Protein AF-A0A1D3L3X9-F1 (afdb_monomer_lite)

Sequence (115 aa):
MAEEKYDLRIPPGIIVDELSETIASYDVEVAYTAGGMIVRGELEKLERLSQETARMRIPLGINQRELADAITEYELELEHTDFGPVLIGSIVKLDEASRSIVDSLNERISKFEEE

Structure (mmCIF, N/CA/C/O backbone):
data_AF-A0A1D3L3X9-F1
#
_entry.id   AF-A0A1D3L3X9-F1
#
loop_
_atom_site.group_PDB
_atom_site.id
_atom_site.type_symbol
_atom_site.label_atom_id
_atom_site.label_alt_id
_atom_site.label_comp_id
_atom_site.label_asym_id
_atom_site.label_entity_id
_atom_site.label_seq_id
_atom_site.pdbx_PDB_ins_code
_atom_site.Cartn_x
_atom_site.Cartn_y
_atom_site.Cartn_z
_atom_site.occupancy
_atom_site.B_iso_or_equiv
_atom_site.auth_seq_id
_atom_site.auth_comp_id
_atom_site.auth_asym_id
_atom_site.auth_atom_id
_atom_site.pdbx_PDB_model_num
ATOM 1 N N . MET A 1 1 ? 27.803 7.288 -19.550 1.00 48.75 1 MET A N 1
ATOM 2 C CA . MET A 1 1 ? 26.943 7.880 -18.507 1.00 48.75 1 MET A CA 1
ATOM 3 C C . MET A 1 1 ? 26.331 6.693 -17.794 1.00 48.75 1 MET A C 1
ATOM 5 O O . MET A 1 1 ? 25.825 5.829 -18.494 1.00 48.75 1 MET A O 1
ATOM 9 N N . ALA A 1 2 ? 26.551 6.536 -16.488 1.00 56.19 2 ALA A N 1
ATOM 10 C CA . ALA A 1 2 ? 25.931 5.433 -15.760 1.00 56.19 2 ALA A CA 1
ATOM 11 C C . ALA A 1 2 ? 24.426 5.708 -15.725 1.00 56.19 2 ALA A C 1
ATOM 13 O O . ALA A 1 2 ? 24.030 6.816 -15.375 1.00 56.19 2 ALA A O 1
ATOM 14 N N . GLU A 1 3 ? 23.622 4.752 -16.173 1.00 61.00 3 GLU A N 1
ATOM 15 C CA . GLU A 1 3 ? 22.170 4.808 -16.036 1.00 61.00 3 GLU A CA 1
ATOM 16 C C . GLU A 1 3 ? 21.857 4.878 -14.537 1.00 61.00 3 GLU A C 1
ATOM 18 O O . GLU A 1 3 ? 22.237 3.983 -13.778 1.00 61.00 3 GLU A O 1
ATOM 23 N N . GLU A 1 4 ? 21.280 5.991 -14.087 1.00 79.38 4 GLU A N 1
ATOM 24 C CA . GLU A 1 4 ? 20.961 6.191 -12.678 1.00 79.38 4 GLU A CA 1
ATOM 25 C C . GLU A 1 4 ? 19.718 5.356 -12.356 1.00 79.38 4 GLU A C 1
ATOM 27 O O . GLU A 1 4 ? 18.638 5.594 -12.898 1.00 79.38 4 GLU A O 1
ATOM 32 N N . LYS A 1 5 ? 19.896 4.316 -11.538 1.00 86.62 5 LYS A N 1
ATOM 33 C CA . LYS A 1 5 ? 18.824 3.403 -11.133 1.00 86.62 5 LYS A CA 1
ATOM 34 C C . LYS A 1 5 ? 18.270 3.830 -9.781 1.00 86.62 5 LYS A C 1
ATOM 36 O O . LYS A 1 5 ? 19.038 4.093 -8.857 1.00 86.62 5 LYS A O 1
ATOM 41 N N . TYR A 1 6 ? 16.949 3.855 -9.678 1.00 90.44 6 TYR A N 1
ATOM 42 C CA . TYR A 1 6 ? 16.215 4.197 -8.463 1.00 90.44 6 TYR A CA 1
ATOM 43 C C . TYR A 1 6 ? 15.517 2.959 -7.903 1.00 90.44 6 TYR A C 1
ATOM 45 O O . TYR A 1 6 ? 15.303 1.987 -8.628 1.00 90.44 6 TYR A O 1
ATOM 53 N N . ASP A 1 7 ? 15.151 3.015 -6.623 1.00 89.94 7 ASP A N 1
ATOM 54 C CA . ASP A 1 7 ? 14.473 1.936 -5.907 1.00 89.94 7 ASP A CA 1
ATOM 55 C C . ASP A 1 7 ? 13.036 2.373 -5.576 1.00 89.94 7 ASP A C 1
ATOM 57 O O . ASP A 1 7 ? 12.826 3.348 -4.853 1.00 89.94 7 ASP A O 1
ATOM 61 N N . LEU A 1 8 ? 12.045 1.623 -6.060 1.00 89.12 8 LEU A N 1
ATOM 62 C CA . LEU A 1 8 ? 10.649 1.707 -5.640 1.00 89.12 8 LEU A CA 1
ATOM 63 C C . LEU A 1 8 ? 10.345 0.543 -4.697 1.00 89.12 8 LEU A C 1
ATOM 65 O O . LEU A 1 8 ? 10.528 -0.623 -5.046 1.00 89.12 8 LEU A O 1
ATOM 69 N N . ARG A 1 9 ? 9.850 0.842 -3.497 1.00 89.25 9 ARG A N 1
ATOM 70 C CA . ARG A 1 9 ? 9.384 -0.185 -2.562 1.00 89.25 9 ARG A CA 1
ATOM 71 C C . ARG A 1 9 ? 7.904 -0.451 -2.797 1.00 89.25 9 ARG A C 1
ATOM 73 O O . ARG A 1 9 ? 7.106 0.477 -2.751 1.00 89.25 9 ARG A O 1
ATOM 80 N N . ILE A 1 10 ? 7.545 -1.715 -2.989 1.00 88.50 10 ILE A N 1
ATOM 81 C CA . ILE A 1 10 ? 6.145 -2.132 -3.036 1.00 88.50 10 ILE A CA 1
ATOM 82 C C . ILE A 1 10 ? 5.673 -2.350 -1.591 1.00 88.50 10 ILE A C 1
ATOM 84 O O . ILE A 1 10 ? 6.310 -3.130 -0.867 1.00 88.50 10 ILE A O 1
ATOM 88 N N . PRO A 1 11 ? 4.611 -1.660 -1.137 1.00 84.94 11 PRO A N 1
ATOM 89 C CA . PRO A 1 11 ? 4.138 -1.777 0.234 1.00 84.94 11 PRO A CA 1
ATOM 90 C C . PRO A 1 11 ? 3.695 -3.211 0.565 1.00 84.94 11 PRO A C 1
ATOM 92 O O . PRO A 1 11 ? 3.150 -3.925 -0.287 1.00 84.94 11 PRO A O 1
ATOM 95 N N . PRO A 1 12 ? 3.932 -3.665 1.810 1.00 82.56 12 PRO A N 1
ATOM 96 C CA . PRO A 1 12 ? 3.479 -4.974 2.254 1.00 82.56 12 PRO A CA 1
ATOM 97 C C . PRO A 1 12 ? 1.948 -5.043 2.212 1.00 82.56 12 PRO A C 1
ATOM 99 O O . PRO A 1 12 ? 1.263 -4.105 2.595 1.00 82.56 12 PRO A O 1
ATOM 102 N N . GLY A 1 13 ? 1.412 -6.177 1.764 1.00 86.06 13 GLY A N 1
ATOM 103 C CA . GLY A 1 13 ? -0.033 -6.378 1.626 1.00 86.06 13 GLY A CA 1
ATOM 104 C C . GLY A 1 13 ? -0.546 -6.223 0.196 1.00 86.06 13 GLY A C 1
ATOM 105 O O . GLY A 1 13 ? -1.610 -6.769 -0.097 1.00 86.06 13 GLY A O 1
ATOM 106 N N . ILE A 1 14 ? 0.210 -5.578 -0.702 1.00 89.69 14 ILE A N 1
ATOM 107 C CA . ILE A 1 14 ? -0.079 -5.630 -2.140 1.00 89.69 14 ILE A CA 1
ATOM 108 C C . ILE A 1 14 ? 0.024 -7.073 -2.641 1.00 89.69 14 ILE A C 1
ATOM 110 O O . ILE A 1 14 ? 0.952 -7.813 -2.297 1.00 89.69 14 ILE A O 1
ATOM 114 N N . ILE A 1 15 ? -0.942 -7.474 -3.466 1.00 88.56 15 ILE A N 1
ATOM 115 C CA . ILE A 1 15 ? -0.993 -8.799 -4.084 1.00 88.56 15 ILE A CA 1
ATOM 116 C C . ILE A 1 15 ? -0.049 -8.808 -5.295 1.00 88.56 15 ILE A C 1
ATOM 118 O O . ILE A 1 15 ? -0.441 -8.561 -6.430 1.00 88.56 15 ILE A O 1
ATOM 122 N N . VAL A 1 16 ? 1.232 -9.076 -5.032 1.00 83.44 16 VAL A N 1
ATOM 123 C CA . VAL A 1 16 ? 2.317 -9.028 -6.034 1.00 83.44 16 VAL A CA 1
ATOM 124 C C . VAL A 1 16 ? 2.092 -9.984 -7.208 1.00 83.44 16 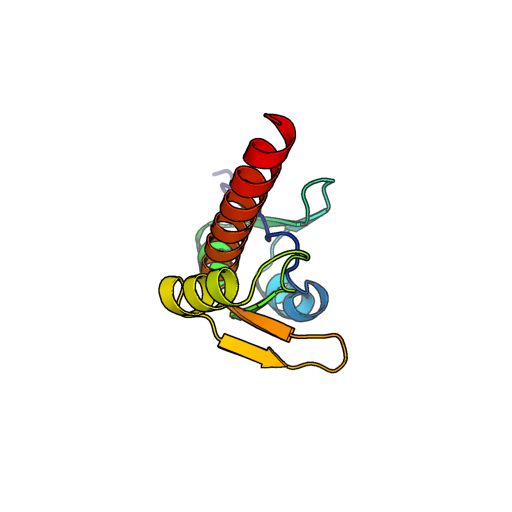VAL A C 1
ATOM 126 O O . VAL A 1 16 ? 2.497 -9.676 -8.329 1.00 83.44 16 VAL A O 1
ATOM 129 N N . ASP A 1 17 ? 1.429 -11.118 -6.981 1.00 83.44 17 ASP A N 1
ATOM 130 C CA . ASP A 1 17 ? 1.137 -12.090 -8.040 1.00 83.44 17 ASP A CA 1
ATOM 131 C C . ASP A 1 17 ? 0.341 -11.450 -9.193 1.00 83.44 17 ASP A C 1
ATOM 133 O O . ASP A 1 17 ? 0.590 -11.757 -10.356 1.00 83.44 17 ASP A O 1
ATOM 137 N N . GLU A 1 18 ? -0.536 -10.487 -8.894 1.00 81.44 18 GLU A N 1
ATOM 138 C CA . GLU A 1 18 ? -1.319 -9.754 -9.900 1.00 81.44 18 GLU A CA 1
ATOM 139 C C . GLU A 1 18 ? -0.504 -8.671 -10.619 1.00 81.44 18 GLU A C 1
ATOM 141 O O . GLU A 1 18 ? -0.794 -8.327 -11.760 1.00 81.44 18 GLU A O 1
ATOM 146 N N . LEU A 1 19 ? 0.545 -8.147 -9.979 1.00 82.94 19 LEU A N 1
ATOM 147 C CA . LEU A 1 19 ? 1.429 -7.133 -10.561 1.00 82.94 19 LEU A CA 1
ATOM 148 C C . LEU A 1 19 ? 2.605 -7.732 -11.331 1.00 82.94 19 LEU A C 1
ATOM 150 O O . LEU A 1 19 ? 3.363 -6.994 -11.954 1.00 82.94 19 LEU A O 1
ATOM 154 N N . SER A 1 20 ? 2.790 -9.049 -11.285 1.00 81.81 20 SER A N 1
ATOM 155 C CA . SER A 1 20 ? 3.980 -9.706 -11.829 1.00 81.81 20 SER A CA 1
ATOM 156 C C . SER A 1 20 ? 4.128 -9.485 -13.337 1.00 81.81 20 SER A C 1
ATOM 158 O O . SER A 1 20 ? 5.226 -9.182 -13.805 1.00 81.81 20 SER A O 1
ATOM 160 N N . GLU A 1 21 ? 3.027 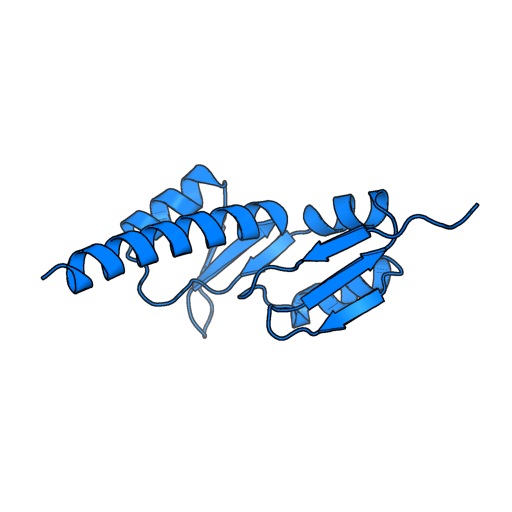-9.563 -14.091 1.00 83.38 21 GLU A N 1
ATOM 161 C CA . GLU A 1 21 ? 3.024 -9.288 -15.535 1.00 83.38 21 GLU A CA 1
ATOM 162 C C . GLU A 1 21 ? 3.272 -7.804 -15.830 1.00 83.38 21 GLU A C 1
ATOM 164 O O . GLU A 1 21 ? 4.083 -7.468 -16.695 1.00 83.38 21 GLU A O 1
ATOM 169 N N . THR A 1 22 ? 2.634 -6.915 -15.063 1.00 84.94 22 THR A N 1
ATOM 170 C CA . THR A 1 22 ? 2.818 -5.465 -15.177 1.00 84.94 22 THR A CA 1
ATOM 171 C C . THR A 1 22 ? 4.275 -5.090 -14.935 1.00 84.94 22 THR A C 1
ATOM 173 O O . THR A 1 22 ? 4.894 -4.472 -15.793 1.00 84.94 22 THR A O 1
ATOM 176 N N . ILE A 1 23 ? 4.871 -5.535 -13.827 1.00 85.19 23 ILE A N 1
ATOM 177 C CA . ILE A 1 23 ? 6.272 -5.265 -13.474 1.00 85.19 23 ILE A CA 1
ATOM 178 C C . ILE A 1 23 ? 7.221 -5.824 -14.539 1.00 85.19 23 ILE A C 1
ATOM 180 O O . ILE A 1 23 ? 8.145 -5.126 -14.953 1.00 85.19 23 ILE A O 1
ATOM 184 N N . ALA A 1 24 ? 6.970 -7.037 -15.043 1.00 85.00 24 ALA A N 1
ATOM 185 C CA . ALA A 1 24 ? 7.784 -7.629 -16.103 1.00 85.00 24 ALA A CA 1
ATOM 186 C C . ALA A 1 24 ? 7.778 -6.800 -17.402 1.00 85.00 24 ALA A C 1
ATOM 188 O O . ALA A 1 24 ? 8.763 -6.816 -18.139 1.00 85.00 24 ALA A O 1
ATOM 189 N N . SER A 1 25 ? 6.706 -6.046 -17.674 1.00 87.56 25 SER A N 1
ATOM 190 C CA . SER A 1 25 ? 6.614 -5.186 -18.861 1.00 87.56 25 SER A CA 1
ATOM 191 C C . SER A 1 25 ? 7.505 -3.937 -18.799 1.00 87.56 25 SER A C 1
ATOM 193 O O . SER A 1 25 ? 7.871 -3.396 -19.843 1.00 87.56 25 SER A O 1
ATOM 195 N N . TYR A 1 26 ? 7.889 -3.495 -17.596 1.00 85.69 26 TYR A N 1
ATOM 196 C CA . TYR A 1 26 ? 8.661 -2.268 -17.388 1.00 85.69 26 TYR A CA 1
ATOM 197 C C . TYR A 1 26 ? 10.187 -2.464 -17.483 1.00 85.69 26 TYR A C 1
ATOM 199 O O . TYR A 1 26 ? 10.912 -1.492 -17.311 1.00 85.69 26 TYR A O 1
ATOM 207 N N . ASP A 1 27 ? 10.697 -3.665 -17.787 1.00 84.06 27 ASP A N 1
ATOM 208 C CA . ASP A 1 27 ? 12.149 -3.952 -17.850 1.00 84.06 27 ASP A CA 1
ATOM 209 C C . ASP A 1 27 ? 12.897 -3.419 -16.607 1.00 84.06 27 ASP A C 1
ATOM 211 O O . ASP A 1 27 ? 13.770 -2.550 -16.671 1.00 84.06 27 ASP A O 1
ATOM 215 N N . VAL A 1 28 ? 12.439 -3.880 -15.441 1.00 87.25 28 VAL A N 1
ATOM 216 C CA . VAL A 1 28 ? 12.913 -3.486 -14.109 1.00 87.25 28 VAL A CA 1
ATOM 217 C C . VAL A 1 28 ? 13.449 -4.699 -13.351 1.00 87.25 28 VAL A C 1
ATOM 219 O O . VAL A 1 28 ? 12.996 -5.830 -13.534 1.00 87.25 28 VAL A O 1
ATOM 222 N N . GLU A 1 29 ? 14.408 -4.471 -12.459 1.00 87.31 29 GLU A N 1
ATOM 223 C CA . GLU A 1 29 ? 14.988 -5.510 -11.610 1.00 87.31 29 GLU A CA 1
ATOM 224 C C . GLU A 1 29 ? 14.186 -5.650 -10.313 1.00 87.31 29 GLU A C 1
ATOM 226 O O . GLU A 1 29 ? 13.913 -4.670 -9.627 1.00 87.31 29 GLU A O 1
ATOM 231 N N . VAL A 1 30 ? 13.844 -6.877 -9.930 1.00 88.56 30 VAL A N 1
ATOM 232 C CA . VAL A 1 30 ? 13.087 -7.155 -8.704 1.00 88.56 30 VAL A CA 1
ATOM 233 C C . VAL A 1 30 ? 13.995 -7.786 -7.653 1.00 88.56 30 VAL A C 1
ATOM 235 O O . VAL A 1 30 ? 14.691 -8.764 -7.924 1.00 88.56 30 VAL A O 1
ATOM 238 N N . ALA A 1 31 ? 13.940 -7.269 -6.427 1.00 87.25 31 ALA A N 1
ATOM 239 C CA . ALA A 1 31 ? 14.613 -7.830 -5.264 1.00 87.25 31 ALA A CA 1
ATOM 240 C C . ALA A 1 31 ? 13.626 -8.043 -4.107 1.00 87.25 31 ALA A C 1
ATOM 242 O O . ALA A 1 31 ? 12.854 -7.154 -3.754 1.00 87.25 31 ALA A O 1
ATOM 243 N N . TYR A 1 32 ? 13.688 -9.211 -3.469 1.00 81.75 32 TYR A N 1
ATOM 244 C CA . TYR A 1 32 ? 12.906 -9.513 -2.270 1.00 81.75 32 TYR A CA 1
ATOM 245 C C . TYR A 1 32 ? 13.773 -9.321 -1.030 1.00 81.75 32 TYR A C 1
ATOM 247 O O . TYR A 1 32 ? 14.825 -9.945 -0.887 1.00 81.75 32 TYR A O 1
ATOM 255 N N . THR A 1 33 ? 13.331 -8.452 -0.126 1.00 80.56 33 THR A N 1
ATOM 256 C CA . THR A 1 33 ? 14.006 -8.175 1.147 1.00 80.56 33 THR A CA 1
ATOM 257 C C . THR A 1 33 ? 13.103 -8.547 2.320 1.00 80.56 33 THR A C 1
ATOM 259 O O . THR A 1 33 ? 11.900 -8.740 2.151 1.00 80.56 33 THR A O 1
ATOM 262 N N . ALA A 1 34 ? 13.651 -8.583 3.539 1.00 73.25 34 ALA A N 1
ATOM 263 C CA . ALA A 1 34 ? 12.844 -8.751 4.752 1.00 73.25 34 ALA A CA 1
ATOM 264 C C . ALA A 1 34 ? 11.769 -7.653 4.917 1.00 73.25 34 ALA A C 1
ATOM 266 O O . ALA A 1 34 ? 10.756 -7.880 5.567 1.00 73.25 34 ALA A O 1
ATOM 267 N N . GLY A 1 35 ? 11.976 -6.476 4.311 1.00 69.88 35 GLY A N 1
ATOM 268 C CA . GLY A 1 35 ? 11.024 -5.365 4.307 1.00 69.88 35 GLY A CA 1
ATOM 269 C C . GLY A 1 35 ? 10.007 -5.397 3.159 1.00 69.88 35 GLY A C 1
ATOM 270 O O . GLY A 1 35 ? 9.234 -4.448 3.032 1.00 69.88 35 GLY A O 1
ATOM 271 N N . GLY A 1 36 ? 10.009 -6.435 2.321 1.00 76.31 36 GLY A N 1
ATOM 272 C CA . GLY A 1 36 ? 9.132 -6.553 1.157 1.00 76.31 36 GLY A CA 1
ATOM 273 C C . GLY A 1 36 ? 9.876 -6.481 -0.176 1.00 76.31 36 GLY A C 1
ATOM 274 O O . GLY A 1 36 ? 11.107 -6.581 -0.241 1.00 76.31 36 GLY A O 1
ATOM 275 N N . MET A 1 37 ? 9.098 -6.346 -1.247 1.00 85.75 37 MET A N 1
ATOM 276 C CA . MET A 1 37 ? 9.582 -6.300 -2.624 1.00 85.75 37 MET A CA 1
ATOM 277 C C . MET A 1 37 ? 10.100 -4.899 -2.967 1.00 85.75 37 MET A C 1
ATOM 279 O O . MET A 1 37 ? 9.454 -3.891 -2.676 1.00 85.75 37 MET A O 1
ATOM 283 N N . ILE A 1 38 ? 11.270 -4.847 -3.596 1.00 89.62 38 ILE A N 1
ATOM 284 C CA . ILE A 1 38 ? 11.881 -3.640 -4.147 1.00 89.62 38 ILE A CA 1
ATOM 285 C C . ILE A 1 38 ? 12.003 -3.834 -5.653 1.00 89.62 38 ILE A C 1
ATOM 287 O O . ILE A 1 38 ? 12.491 -4.866 -6.113 1.00 89.62 38 ILE A O 1
ATOM 291 N N . VAL A 1 39 ? 11.567 -2.836 -6.408 1.00 90.31 39 VAL A N 1
ATOM 292 C CA . VAL A 1 39 ? 11.682 -2.766 -7.860 1.00 90.31 39 VAL A CA 1
ATOM 293 C C . VAL A 1 39 ? 12.699 -1.683 -8.197 1.00 90.31 39 VAL A C 1
ATOM 295 O O . VAL A 1 39 ? 12.595 -0.565 -7.701 1.00 90.31 39 VAL A O 1
ATOM 298 N N . ARG A 1 40 ? 13.697 -2.011 -9.015 1.00 90.44 40 ARG A N 1
ATOM 299 C CA . ARG A 1 40 ? 14.775 -1.106 -9.410 1.00 90.44 40 ARG A CA 1
ATOM 300 C C . ARG A 1 40 ? 14.758 -0.844 -10.900 1.00 90.44 40 ARG A C 1
ATOM 302 O O . ARG A 1 40 ? 14.670 -1.778 -11.691 1.00 90.44 40 ARG A O 1
ATOM 309 N N . GLY A 1 41 ? 14.909 0.413 -11.288 1.00 90.62 41 GLY A N 1
ATOM 310 C CA . GLY A 1 41 ? 14.938 0.780 -12.698 1.00 90.62 41 GLY A CA 1
ATOM 311 C C . GLY A 1 41 ? 15.075 2.274 -12.926 1.00 90.62 41 GLY A C 1
ATOM 312 O O . GLY A 1 41 ? 15.460 3.028 -12.032 1.00 90.62 41 GLY A O 1
ATOM 313 N N . GLU A 1 42 ? 14.765 2.691 -14.148 1.00 90.19 42 GLU A N 1
ATOM 314 C CA . GLU A 1 42 ? 14.718 4.100 -14.532 1.00 90.19 42 GLU A CA 1
ATOM 315 C C . GLU A 1 42 ? 13.565 4.823 -13.826 1.00 90.19 42 GLU A C 1
ATOM 317 O O . GLU A 1 42 ? 12.462 4.282 -13.718 1.00 90.19 42 GLU A O 1
ATOM 322 N N . LEU A 1 43 ? 13.802 6.070 -13.403 1.00 89.88 43 LEU A N 1
ATOM 323 C CA . LEU A 1 43 ? 12.826 6.874 -12.661 1.00 89.88 43 LEU A CA 1
ATOM 324 C C . LEU A 1 43 ? 11.467 6.946 -13.366 1.00 89.88 43 LEU A C 1
ATOM 326 O O . LEU A 1 43 ? 10.452 6.648 -12.750 1.00 89.88 43 LEU A O 1
ATOM 330 N N . GLU A 1 44 ? 11.448 7.253 -14.666 1.00 90.19 44 GLU A N 1
ATOM 331 C CA . GLU A 1 44 ? 10.206 7.383 -15.442 1.00 90.19 44 GLU A CA 1
ATOM 332 C C . GLU A 1 44 ? 9.376 6.088 -15.433 1.00 90.19 44 GLU A C 1
ATOM 334 O O . GLU A 1 44 ? 8.146 6.116 -15.356 1.00 90.19 44 GLU A O 1
ATOM 339 N N . LYS A 1 45 ? 10.041 4.929 -15.486 1.00 91.50 45 LYS A N 1
ATOM 340 C CA . LYS A 1 45 ? 9.370 3.625 -15.466 1.00 91.50 45 LYS A CA 1
ATOM 341 C C . LYS A 1 45 ? 8.803 3.325 -14.082 1.00 91.50 45 LYS A C 1
ATOM 343 O O . LYS A 1 45 ? 7.680 2.839 -13.978 1.00 91.50 45 LYS A O 1
ATOM 348 N N . LEU A 1 46 ? 9.550 3.654 -13.029 1.00 90.62 46 LEU A N 1
ATOM 349 C CA . LEU A 1 46 ? 9.099 3.487 -11.649 1.00 90.62 46 LEU A CA 1
ATOM 350 C C . LEU A 1 46 ? 7.951 4.436 -11.293 1.00 90.62 46 LEU A C 1
ATOM 352 O O . LEU A 1 46 ? 7.018 4.020 -10.610 1.00 90.62 46 LEU A O 1
ATOM 356 N N . GLU A 1 47 ? 7.975 5.674 -11.786 1.00 90.50 47 GLU A N 1
ATOM 357 C CA . GLU A 1 47 ? 6.872 6.624 -11.627 1.00 90.50 47 GLU A CA 1
ATOM 358 C C . GLU A 1 47 ? 5.592 6.085 -12.265 1.00 90.50 47 GLU A C 1
ATOM 360 O O . GLU A 1 47 ? 4.551 6.050 -11.609 1.00 90.50 47 GLU A O 1
ATOM 365 N N . ARG A 1 48 ? 5.670 5.582 -13.504 1.00 92.12 48 ARG A N 1
ATOM 366 C CA . ARG A 1 48 ? 4.525 4.938 -14.166 1.00 92.12 48 ARG A CA 1
ATOM 367 C C . ARG A 1 48 ? 4.031 3.726 -13.385 1.00 92.12 48 ARG A C 1
ATOM 369 O O . ARG A 1 48 ? 2.845 3.657 -13.082 1.00 92.12 48 ARG A O 1
ATOM 376 N N . LEU A 1 49 ? 4.943 2.839 -12.977 1.00 91.56 49 LEU A N 1
ATOM 377 C CA . LEU A 1 49 ? 4.609 1.666 -12.173 1.00 91.56 49 LEU A CA 1
ATOM 378 C C . LEU A 1 49 ? 3.914 2.051 -10.857 1.00 91.56 49 LEU A C 1
ATOM 380 O O . LEU A 1 49 ? 2.954 1.402 -10.464 1.00 91.56 49 LEU A O 1
ATOM 384 N N . SER A 1 50 ? 4.344 3.124 -10.188 1.00 91.56 50 SER A N 1
ATOM 385 C CA . SER A 1 50 ? 3.731 3.581 -8.931 1.00 91.56 50 SER A CA 1
ATOM 386 C C . SER A 1 50 ? 2.279 4.059 -9.078 1.00 91.56 50 SER A C 1
ATOM 388 O O . SER A 1 50 ? 1.532 4.082 -8.096 1.00 91.56 50 SER A O 1
ATOM 390 N N . GLN A 1 51 ? 1.875 4.434 -10.294 1.00 94.00 51 GLN A N 1
ATOM 391 C CA . GLN A 1 51 ? 0.513 4.856 -10.616 1.00 94.00 51 GLN A CA 1
ATOM 392 C C . GLN A 1 51 ? -0.370 3.691 -11.080 1.00 94.00 51 GLN A C 1
ATOM 394 O O . GLN A 1 51 ? -1.585 3.859 -11.183 1.00 94.00 51 GLN A O 1
ATOM 399 N N . GLU A 1 52 ? 0.212 2.516 -11.333 1.00 93.69 52 GLU A N 1
ATOM 400 C CA . GLU A 1 52 ? -0.545 1.325 -11.713 1.00 93.69 52 GLU A CA 1
ATOM 401 C C . GLU A 1 52 ? -1.520 0.927 -10.609 1.00 93.69 52 GLU A C 1
ATOM 403 O O . GLU A 1 52 ? -1.233 1.042 -9.414 1.00 93.69 52 GLU A O 1
ATOM 408 N N . THR A 1 53 ? -2.692 0.453 -11.027 1.00 94.69 53 THR A N 1
ATOM 409 C CA . THR A 1 53 ? -3.722 -0.005 -10.095 1.00 94.69 53 THR A CA 1
ATOM 410 C C . THR A 1 53 ? -3.350 -1.377 -9.550 1.00 94.69 53 THR A C 1
ATOM 412 O O . THR A 1 53 ? -3.030 -2.293 -10.305 1.00 94.69 53 THR A O 1
ATOM 415 N N . ALA A 1 54 ? -3.423 -1.525 -8.233 1.00 94.50 54 ALA A N 1
ATOM 416 C CA . ALA A 1 54 ? -3.138 -2.761 -7.529 1.00 94.50 54 ALA A CA 1
ATOM 417 C C . ALA A 1 54 ? -4.237 -3.076 -6.511 1.00 94.50 54 ALA A C 1
ATOM 419 O O . ALA A 1 54 ? -5.022 -2.209 -6.120 1.00 94.50 54 ALA A O 1
ATOM 420 N N . ARG A 1 55 ? -4.256 -4.328 -6.051 1.00 94.69 55 ARG A N 1
ATOM 421 C CA . ARG A 1 55 ? -5.044 -4.758 -4.896 1.00 94.69 55 ARG A CA 1
ATOM 422 C C . ARG A 1 55 ? -4.148 -4.899 -3.674 1.00 94.69 55 ARG A C 1
ATOM 424 O O . ARG A 1 55 ? -3.058 -5.472 -3.754 1.00 94.69 55 ARG A O 1
ATOM 431 N N . MET A 1 56 ? -4.630 -4.437 -2.526 1.00 93.69 56 MET A N 1
ATOM 432 C CA . MET A 1 56 ? -3.950 -4.544 -1.240 1.00 93.69 56 MET A CA 1
ATOM 433 C C . MET A 1 56 ? -4.860 -5.181 -0.195 1.00 93.69 56 MET A C 1
ATOM 435 O O . MET A 1 56 ? -6.009 -4.781 -0.009 1.00 93.69 56 MET A O 1
ATOM 439 N N . ARG A 1 57 ? -4.335 -6.169 0.529 1.00 92.44 57 ARG A N 1
ATOM 440 C CA . ARG A 1 57 ? -5.029 -6.746 1.682 1.00 92.44 57 ARG A CA 1
ATOM 441 C C . ARG A 1 57 ? -5.100 -5.731 2.812 1.00 92.44 57 ARG A C 1
ATOM 443 O O . ARG A 1 57 ? -4.117 -5.065 3.124 1.00 92.44 57 ARG A O 1
ATOM 450 N N . ILE A 1 58 ? -6.255 -5.675 3.459 1.00 90.31 58 ILE A N 1
ATOM 451 C CA . ILE A 1 58 ? -6.474 -4.783 4.591 1.00 90.31 58 ILE A CA 1
ATOM 452 C C . ILE A 1 58 ? -5.708 -5.310 5.819 1.00 90.31 58 ILE A C 1
ATOM 454 O O . ILE A 1 58 ? -5.832 -6.497 6.141 1.00 90.31 58 ILE A O 1
ATOM 458 N N . PRO A 1 59 ? -4.930 -4.460 6.518 1.00 84.50 59 PRO A N 1
ATOM 459 C CA . PRO A 1 59 ? -4.259 -4.844 7.755 1.00 84.50 59 PRO A CA 1
ATOM 460 C C . PRO A 1 59 ? -5.236 -5.352 8.824 1.00 84.50 59 PRO A C 1
ATOM 462 O O . PRO A 1 59 ? -6.335 -4.825 9.000 1.00 84.50 59 PRO A O 1
ATOM 465 N N . LEU A 1 60 ? -4.824 -6.374 9.576 1.00 84.19 60 LEU A N 1
ATOM 466 C CA . LEU A 1 60 ? -5.620 -6.901 10.685 1.00 84.19 60 LEU A CA 1
ATOM 467 C C . LEU A 1 60 ? -5.704 -5.882 11.831 1.00 84.19 60 LEU A C 1
ATOM 469 O O . LEU A 1 60 ? -4.737 -5.186 12.125 1.00 84.19 60 LEU A O 1
ATOM 473 N N . GLY A 1 61 ? -6.847 -5.837 12.521 1.00 85.19 61 GLY A N 1
ATOM 474 C CA . GLY A 1 61 ? -7.044 -4.977 13.698 1.00 85.19 61 GLY A CA 1
ATOM 475 C C . GLY A 1 61 ? -7.505 -3.546 13.394 1.00 85.19 61 GLY A C 1
ATOM 476 O O . GLY A 1 61 ? -7.785 -2.791 14.336 1.00 85.19 61 GLY A O 1
ATOM 477 N N . ILE A 1 62 ? -7.642 -3.195 12.111 1.00 88.75 62 ILE A N 1
ATOM 478 C CA . ILE A 1 62 ? -8.302 -1.960 11.684 1.00 88.75 62 ILE A CA 1
ATOM 479 C C . ILE A 1 62 ? -9.793 -2.008 12.036 1.00 88.75 62 ILE A C 1
ATOM 481 O O . ILE A 1 62 ? -10.457 -3.041 11.897 1.00 88.75 62 ILE A O 1
ATOM 485 N N . ASN A 1 63 ? -10.331 -0.891 12.511 1.00 88.94 63 ASN A N 1
ATOM 486 C CA . ASN A 1 63 ? -11.760 -0.736 12.739 1.00 88.94 63 ASN A CA 1
ATOM 487 C C . ASN A 1 63 ? -12.466 -0.130 11.508 1.00 88.94 63 ASN A C 1
ATOM 489 O O . ASN A 1 63 ? -11.839 0.386 10.587 1.00 88.94 63 ASN A O 1
ATOM 493 N N . GLN A 1 64 ? -13.800 -0.193 11.483 1.00 88.81 64 GLN A N 1
ATOM 494 C CA . GLN A 1 64 ? -14.584 0.273 10.329 1.00 88.81 64 GLN A CA 1
ATOM 495 C C . GLN A 1 64 ? -14.413 1.768 10.035 1.00 88.81 64 GLN A C 1
ATOM 497 O O . GLN A 1 64 ? -14.520 2.170 8.881 1.00 88.81 64 GLN A O 1
ATOM 502 N N . ARG A 1 65 ? -14.168 2.588 11.064 1.00 90.94 65 ARG A N 1
ATOM 503 C CA . ARG A 1 65 ? -14.007 4.033 10.905 1.00 90.94 65 ARG A CA 1
ATOM 504 C C . ARG A 1 65 ? -12.661 4.364 10.270 1.00 90.94 65 ARG A C 1
ATOM 506 O O . ARG A 1 65 ? -12.650 5.052 9.264 1.00 90.94 65 ARG A O 1
ATOM 513 N N . GLU A 1 66 ? -11.574 3.805 10.800 1.00 90.31 66 GLU A N 1
ATOM 514 C CA . GLU A 1 66 ? -10.225 3.932 10.225 1.00 90.31 66 GLU A CA 1
ATOM 515 C C . GLU A 1 66 ? -10.210 3.485 8.756 1.00 90.31 66 GLU A C 1
ATOM 517 O O . GLU A 1 66 ? -9.626 4.148 7.903 1.00 90.31 66 GLU A O 1
ATOM 522 N N . LEU A 1 67 ? -10.905 2.385 8.443 1.00 91.44 67 LEU A N 1
ATOM 523 C CA . LEU A 1 67 ? -11.029 1.905 7.070 1.00 91.44 67 LEU A CA 1
ATOM 524 C C . LEU A 1 67 ? -11.793 2.894 6.175 1.00 91.44 67 LEU A C 1
ATOM 526 O O . LEU A 1 67 ? -11.354 3.169 5.063 1.00 91.44 67 LEU A O 1
ATOM 530 N N . ALA A 1 68 ? -12.927 3.424 6.641 1.00 93.06 68 ALA A N 1
ATOM 531 C CA . ALA A 1 68 ? -13.716 4.395 5.882 1.00 93.06 68 ALA A CA 1
ATOM 532 C C . ALA A 1 68 ? -12.960 5.715 5.656 1.00 93.06 68 ALA A C 1
ATOM 534 O O . ALA A 1 68 ? -13.039 6.286 4.564 1.00 93.06 68 ALA A O 1
ATOM 535 N N . ASP A 1 69 ? -12.211 6.165 6.664 1.00 93.62 69 ASP A N 1
ATOM 536 C CA . ASP A 1 69 ? -11.371 7.359 6.593 1.00 93.62 69 ASP A CA 1
ATOM 537 C C . ASP A 1 69 ? -10.264 7.156 5.543 1.00 93.62 69 ASP A C 1
ATOM 539 O O . ASP A 1 69 ? -10.147 7.967 4.629 1.00 93.62 69 ASP A O 1
ATOM 543 N N . ALA A 1 70 ? -9.553 6.020 5.569 1.00 93.06 70 ALA A N 1
ATOM 544 C CA . ALA A 1 70 ? -8.527 5.697 4.572 1.00 93.06 70 ALA A CA 1
ATOM 545 C C . ALA A 1 70 ? -9.088 5.585 3.140 1.00 93.06 70 ALA A C 1
ATOM 547 O O . ALA A 1 70 ? -8.496 6.105 2.196 1.00 93.06 70 ALA A O 1
ATOM 548 N N . ILE A 1 71 ? -10.249 4.944 2.963 1.00 94.88 71 ILE A N 1
ATOM 549 C CA . ILE A 1 71 ? -10.925 4.857 1.657 1.00 94.88 71 ILE A CA 1
ATOM 550 C C . ILE A 1 71 ? -11.224 6.256 1.109 1.00 94.88 71 ILE A C 1
ATOM 552 O O . ILE A 1 71 ? -10.991 6.528 -0.067 1.00 94.88 71 ILE A O 1
ATOM 556 N N . THR A 1 72 ? -11.728 7.145 1.964 1.00 95.75 72 THR A N 1
ATOM 557 C CA . THR A 1 72 ? -12.144 8.493 1.562 1.00 95.75 72 THR A CA 1
ATOM 558 C C . THR A 1 72 ? -10.949 9.409 1.311 1.00 95.75 72 THR A C 1
ATOM 560 O O . THR A 1 72 ? -10.931 10.123 0.314 1.00 95.75 72 THR A O 1
ATOM 563 N N . GLU A 1 73 ? -9.956 9.396 2.201 1.00 96.12 73 GLU A N 1
ATOM 564 C CA . GLU A 1 73 ? -8.798 10.296 2.156 1.00 96.12 73 GLU A CA 1
ATOM 565 C C . GLU A 1 73 ? -7.882 10.001 0.967 1.00 96.12 73 GLU A C 1
ATOM 567 O O . GLU A 1 73 ? -7.439 10.926 0.288 1.00 96.12 73 GLU A O 1
ATOM 572 N N . TYR A 1 74 ? -7.649 8.719 0.681 1.00 95.81 74 TYR A N 1
ATOM 573 C CA . TYR A 1 74 ? -6.756 8.290 -0.398 1.00 95.81 74 TYR A CA 1
ATOM 574 C C . TYR A 1 74 ? -7.506 7.943 -1.693 1.00 95.81 74 TYR A C 1
ATOM 576 O O . TYR A 1 74 ? -6.890 7.512 -2.667 1.00 95.81 74 TYR A O 1
ATOM 584 N N . GLU A 1 75 ? -8.826 8.167 -1.729 1.00 95.44 75 GLU A N 1
ATOM 585 C CA . GLU A 1 75 ? -9.716 7.862 -2.859 1.00 95.44 75 GLU A CA 1
ATOM 586 C C . GLU A 1 75 ? -9.538 6.415 -3.360 1.00 95.44 75 GLU A C 1
ATOM 588 O O . GLU A 1 75 ? -9.263 6.173 -4.539 1.00 95.44 75 GLU A O 1
ATOM 593 N N . LEU A 1 76 ? -9.632 5.457 -2.438 1.00 95.94 76 LEU A N 1
ATOM 594 C CA . LEU A 1 76 ? -9.512 4.029 -2.730 1.00 95.94 76 LEU A CA 1
ATOM 595 C C . LEU A 1 76 ? -10.886 3.400 -2.954 1.00 95.94 76 LEU A C 1
ATOM 597 O O . LEU A 1 76 ? -11.911 3.906 -2.502 1.00 95.94 76 LEU A O 1
ATOM 601 N N . GLU A 1 77 ? -10.900 2.242 -3.600 1.00 96.62 77 GLU A N 1
ATOM 602 C CA . GLU A 1 77 ? -12.087 1.398 -3.700 1.00 96.62 77 GLU A CA 1
ATOM 603 C C . GLU A 1 77 ? -11.975 0.192 -2.762 1.00 96.62 77 GLU A C 1
ATOM 605 O O . GLU A 1 77 ? -10.881 -0.255 -2.413 1.00 96.62 77 GLU A O 1
ATOM 610 N N . LEU A 1 78 ? -13.125 -0.344 -2.350 1.00 94.62 78 LEU A N 1
ATOM 611 C CA . LEU A 1 78 ? -13.222 -1.533 -1.509 1.00 94.62 78 LEU A CA 1
ATOM 612 C C . LEU A 1 78 ? -13.891 -2.659 -2.298 1.00 94.62 78 LEU A C 1
ATOM 614 O O . LEU A 1 78 ? -15.061 -2.551 -2.669 1.00 94.62 78 LEU A O 1
ATOM 618 N N . GLU A 1 79 ? -13.173 -3.759 -2.505 1.00 94.81 79 GLU A N 1
ATOM 619 C CA . GLU A 1 79 ? -13.692 -4.959 -3.162 1.00 94.81 79 GLU A CA 1
ATOM 620 C C . GLU A 1 79 ? -13.807 -6.097 -2.145 1.00 94.81 79 GLU A C 1
ATOM 622 O O . GLU A 1 79 ? -12.883 -6.379 -1.381 1.00 94.81 79 GLU A O 1
ATOM 627 N N . HIS A 1 80 ? -14.957 -6.770 -2.122 1.00 90.94 80 HIS A N 1
ATOM 628 C CA . HIS A 1 80 ? -15.165 -7.950 -1.289 1.00 90.94 80 HIS A CA 1
ATOM 629 C C . HIS A 1 80 ? -14.775 -9.206 -2.066 1.00 90.94 80 HIS A C 1
ATOM 631 O O . HIS A 1 80 ? -15.408 -9.534 -3.066 1.00 90.94 80 HIS A O 1
ATOM 637 N N . THR A 1 81 ? -13.763 -9.925 -1.579 1.00 89.00 81 THR A N 1
ATOM 638 C CA . THR A 1 81 ? -13.334 -11.210 -2.150 1.00 89.00 81 THR A CA 1
ATOM 639 C C . THR A 1 81 ? -13.711 -12.371 -1.230 1.00 89.00 81 THR A C 1
ATOM 641 O O . THR A 1 81 ? -13.997 -12.170 -0.045 1.00 89.00 81 THR A O 1
ATOM 644 N N . ASP A 1 82 ? -13.637 -13.601 -1.743 1.00 87.50 82 ASP A N 1
ATOM 645 C CA . ASP A 1 82 ? -13.856 -14.826 -0.957 1.00 87.50 82 ASP A CA 1
ATOM 646 C C . ASP A 1 82 ? -12.878 -14.971 0.225 1.00 87.50 82 ASP A C 1
ATOM 648 O O . ASP A 1 82 ? -13.169 -15.654 1.206 1.00 87.50 82 ASP A O 1
ATOM 652 N N . PHE A 1 83 ? -11.723 -14.302 0.155 1.00 82.69 83 PHE A N 1
ATOM 653 C CA . PHE A 1 83 ? -10.677 -14.322 1.183 1.00 82.69 83 PHE A CA 1
ATOM 654 C C . PHE A 1 83 ? -10.708 -13.090 2.095 1.00 82.69 83 PHE A C 1
ATOM 656 O O . PHE A 1 83 ? -9.817 -12.912 2.928 1.00 82.69 83 PHE A O 1
ATOM 663 N N . GLY A 1 84 ? -11.735 -12.251 1.951 1.00 85.00 84 GLY A N 1
ATOM 664 C CA . GLY A 1 84 ? -11.908 -11.011 2.693 1.00 85.00 84 GLY A CA 1
ATOM 665 C C . GLY A 1 84 ? -11.817 -9.761 1.812 1.00 85.00 84 GLY A C 1
ATOM 666 O O . GLY A 1 84 ? -11.538 -9.838 0.614 1.00 85.00 84 GLY A O 1
ATOM 667 N N . PRO A 1 85 ? -12.105 -8.589 2.390 1.00 90.69 85 PRO A N 1
ATOM 668 C CA . PRO A 1 85 ? -12.050 -7.329 1.667 1.00 90.69 85 PRO A CA 1
ATOM 669 C C . PRO A 1 85 ? -10.615 -6.921 1.305 1.00 90.69 85 PRO A C 1
ATOM 671 O O . PRO A 1 85 ? -9.673 -7.144 2.072 1.00 90.69 85 PRO A O 1
ATOM 674 N N . VAL A 1 86 ? -10.471 -6.279 0.149 1.00 94.56 86 VAL A N 1
ATOM 675 C CA . VAL A 1 86 ? -9.223 -5.690 -0.350 1.00 94.56 86 VAL A CA 1
ATOM 676 C C . VAL A 1 86 ? -9.455 -4.237 -0.751 1.00 94.56 86 VAL A C 1
ATOM 678 O O . VAL A 1 86 ? -10.548 -3.868 -1.182 1.00 94.56 86 VAL A O 1
ATOM 681 N N . LEU A 1 87 ? -8.419 -3.416 -0.599 1.00 95.31 87 LEU A N 1
ATOM 682 C CA . LEU A 1 87 ? -8.381 -2.053 -1.115 1.00 95.31 87 LEU A CA 1
ATOM 683 C C . LEU A 1 87 ? -7.832 -2.060 -2.538 1.00 95.31 87 LEU A C 1
ATOM 685 O O . LEU A 1 87 ? -6.878 -2.786 -2.825 1.00 95.31 87 LEU A O 1
ATOM 689 N N . ILE A 1 88 ? -8.411 -1.240 -3.406 1.00 95.94 88 IL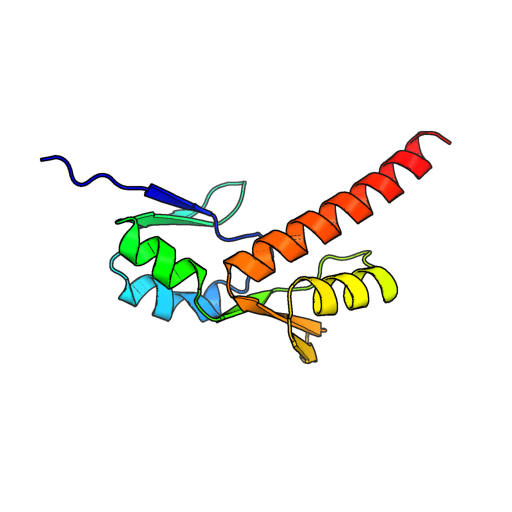E A N 1
ATOM 690 C CA . ILE A 1 88 ? -7.984 -1.066 -4.793 1.00 95.94 88 ILE A CA 1
ATOM 691 C C . ILE A 1 88 ? -7.626 0.401 -5.016 1.00 95.94 88 ILE A C 1
ATOM 693 O O . ILE A 1 88 ? -8.364 1.300 -4.615 1.00 95.94 88 ILE A O 1
ATOM 697 N N . GLY A 1 89 ? -6.481 0.643 -5.645 1.00 95.06 89 GLY A N 1
ATOM 698 C CA . GLY A 1 89 ? -6.002 1.984 -5.971 1.00 95.06 89 GLY A CA 1
ATOM 699 C C . GLY A 1 89 ? -4.615 1.947 -6.595 1.00 95.06 89 GLY A C 1
ATOM 700 O O . GLY A 1 89 ? -4.075 0.869 -6.845 1.00 95.06 89 GLY A O 1
ATOM 701 N N . SER A 1 90 ? -4.025 3.114 -6.852 1.00 95.56 90 SER A N 1
ATOM 702 C CA . SER A 1 90 ? -2.638 3.163 -7.314 1.00 95.56 90 SER A CA 1
ATOM 703 C C . SER A 1 90 ? -1.675 2.710 -6.217 1.00 95.56 90 SER A C 1
ATOM 705 O O . SER A 1 90 ? -1.940 2.921 -5.031 1.00 95.56 90 SER A O 1
ATOM 707 N N . ILE A 1 91 ? -0.538 2.114 -6.593 1.00 93.62 91 ILE A N 1
ATOM 708 C CA . ILE A 1 91 ? 0.476 1.640 -5.632 1.00 93.62 91 ILE A CA 1
ATOM 709 C C . ILE A 1 91 ? 0.871 2.745 -4.642 1.00 93.62 91 ILE A C 1
ATOM 711 O O . ILE A 1 91 ? 0.980 2.477 -3.446 1.00 93.62 91 ILE A O 1
ATOM 715 N N . VAL A 1 92 ? 1.037 3.983 -5.117 1.00 93.75 92 VAL A N 1
ATOM 716 C CA . VAL A 1 92 ? 1.366 5.128 -4.253 1.00 93.75 92 VAL A CA 1
ATOM 717 C C . VAL A 1 92 ? 0.264 5.428 -3.232 1.00 93.75 92 VAL A C 1
ATOM 719 O O . VAL A 1 92 ? 0.557 5.530 -2.045 1.00 93.75 92 VAL A O 1
ATOM 722 N N . LYS A 1 93 ? -1.006 5.471 -3.654 1.00 95.50 93 LYS A N 1
ATOM 723 C CA . LYS A 1 93 ? -2.143 5.733 -2.756 1.00 95.50 93 LYS A CA 1
ATOM 724 C C . LYS A 1 93 ? -2.336 4.605 -1.745 1.00 95.50 93 LYS A C 1
ATOM 726 O O . LYS A 1 93 ? -2.690 4.846 -0.595 1.00 95.50 93 LYS A O 1
ATOM 731 N N . LEU A 1 94 ? -2.079 3.366 -2.162 1.00 94.31 94 LEU A N 1
ATOM 732 C CA . LEU A 1 94 ? -2.110 2.203 -1.281 1.00 94.31 94 LEU A CA 1
ATOM 733 C C . LEU A 1 94 ? -0.976 2.241 -0.243 1.00 94.31 94 LEU A C 1
ATOM 735 O O . LEU A 1 94 ? -1.223 1.895 0.910 1.00 94.31 94 LEU A O 1
ATOM 739 N N . ASP A 1 95 ? 0.234 2.691 -0.603 1.00 92.62 95 ASP A N 1
ATOM 740 C CA . ASP A 1 95 ? 1.329 2.899 0.365 1.00 92.62 95 ASP A CA 1
ATOM 741 C C . ASP A 1 95 ? 0.962 3.977 1.393 1.00 92.62 95 ASP A C 1
ATOM 743 O O . ASP A 1 95 ? 1.099 3.753 2.596 1.00 92.62 95 ASP A O 1
ATOM 747 N N . GLU A 1 96 ? 0.441 5.119 0.938 1.00 93.75 96 GLU A N 1
ATOM 748 C CA . GLU A 1 96 ? 0.009 6.214 1.815 1.00 93.75 96 GLU A CA 1
ATOM 749 C C . GLU A 1 96 ? -1.093 5.761 2.784 1.00 93.75 96 GLU A C 1
ATOM 751 O O . GLU A 1 96 ? -0.954 5.918 4.001 1.00 93.75 96 GLU A O 1
ATOM 756 N N . ALA A 1 97 ? -2.126 5.090 2.269 1.00 93.06 97 ALA A N 1
ATOM 757 C CA . ALA A 1 97 ? -3.190 4.524 3.089 1.00 93.06 97 ALA A CA 1
ATOM 758 C C . ALA A 1 97 ? -2.669 3.479 4.079 1.00 93.06 97 ALA A C 1
ATOM 760 O O . ALA A 1 97 ? -3.038 3.496 5.253 1.00 93.06 97 ALA A O 1
ATOM 761 N N . SER A 1 98 ? -1.782 2.581 3.638 1.00 91.19 98 SER A N 1
ATOM 762 C CA . SER A 1 98 ? -1.200 1.566 4.515 1.00 91.19 98 SER A CA 1
ATOM 763 C C . SER A 1 98 ? -0.413 2.195 5.660 1.00 91.19 98 SER A C 1
ATOM 765 O O . SER A 1 98 ? -0.493 1.695 6.782 1.00 91.19 98 SER A O 1
ATOM 767 N N . ARG A 1 99 ? 0.354 3.259 5.401 1.00 90.75 99 ARG A N 1
ATOM 768 C CA . ARG A 1 99 ? 1.123 3.959 6.440 1.00 90.75 99 ARG A CA 1
ATOM 769 C C . ARG A 1 99 ? 0.203 4.630 7.446 1.00 90.75 99 ARG A C 1
ATOM 771 O O . ARG A 1 99 ? 0.353 4.379 8.634 1.00 90.75 99 ARG A O 1
ATOM 778 N N . SER A 1 100 ? -0.795 5.369 6.967 1.00 91.69 100 SER A N 1
ATOM 779 C CA . SER A 1 100 ? -1.795 6.022 7.819 1.00 91.69 100 SER A CA 1
ATOM 780 C C . SER A 1 100 ? -2.522 5.023 8.732 1.00 91.69 100 SER A C 1
ATOM 782 O O . SER A 1 100 ? -2.632 5.229 9.943 1.00 91.69 100 SER A O 1
ATOM 784 N N . ILE A 1 101 ? -2.924 3.869 8.183 1.00 90.38 101 ILE A N 1
ATOM 785 C CA . ILE A 1 101 ? -3.539 2.782 8.957 1.00 90.38 101 ILE A CA 1
ATOM 786 C C . ILE A 1 101 ? -2.569 2.239 10.014 1.00 90.38 101 ILE A C 1
ATOM 788 O O . ILE A 1 101 ? -2.950 2.076 11.173 1.00 90.38 101 ILE A O 1
ATOM 792 N N . VAL A 1 102 ? -1.325 1.936 9.633 1.00 89.69 102 VAL A N 1
ATOM 793 C CA . VAL A 1 102 ? -0.319 1.388 10.557 1.00 89.69 102 VAL A CA 1
ATOM 794 C C . VAL A 1 102 ? 0.009 2.378 11.674 1.00 89.69 102 VAL A C 1
ATOM 796 O O . VAL A 1 102 ? 0.110 1.965 12.829 1.00 89.69 102 VAL A O 1
ATOM 799 N N . ASP A 1 103 ? 0.118 3.666 11.364 1.00 90.25 103 ASP A N 1
ATOM 800 C CA . ASP A 1 103 ? 0.370 4.715 12.351 1.00 90.25 103 ASP A CA 1
ATOM 801 C C . ASP A 1 103 ? -0.785 4.803 13.358 1.00 90.25 103 ASP A C 1
ATOM 803 O O . ASP A 1 103 ? -0.553 4.765 14.567 1.00 90.25 103 ASP A O 1
ATOM 807 N N . SER A 1 104 ? -2.035 4.777 12.882 1.00 89.25 104 SER A N 1
ATOM 808 C CA . SER A 1 104 ? -3.221 4.752 13.748 1.00 89.25 104 SER A CA 1
ATOM 809 C C . SER A 1 104 ? -3.269 3.516 14.661 1.00 89.25 104 SER A C 1
ATOM 811 O O . SER A 1 104 ? -3.588 3.612 15.853 1.00 89.25 104 SER A O 1
ATOM 813 N N . LEU A 1 105 ? -2.895 2.344 14.135 1.00 89.38 105 LEU A N 1
ATOM 814 C CA . LEU A 1 105 ? -2.800 1.111 14.921 1.00 89.38 105 LEU A CA 1
ATOM 815 C C . LEU A 1 105 ? -1.713 1.204 15.994 1.00 89.38 105 LEU A C 1
ATOM 817 O O . LEU A 1 105 ? -1.961 0.831 17.142 1.00 89.38 105 LEU A O 1
ATOM 821 N N . ASN A 1 106 ? -0.536 1.721 15.645 1.00 89.75 106 ASN A N 1
ATOM 822 C CA . ASN A 1 106 ? 0.564 1.894 16.589 1.00 89.75 106 ASN A CA 1
ATOM 823 C C . ASN A 1 106 ? 0.196 2.882 17.700 1.00 89.75 106 ASN A C 1
ATOM 825 O O . ASN A 1 106 ? 0.416 2.577 18.868 1.00 89.75 106 ASN A O 1
ATOM 829 N N . GLU A 1 107 ? -0.450 4.007 17.375 1.00 90.25 107 GLU A N 1
ATOM 830 C CA . GLU A 1 107 ? -0.941 4.957 18.383 1.00 90.25 107 GLU A CA 1
ATOM 831 C C . GLU A 1 107 ? -1.915 4.310 19.373 1.00 90.25 107 GLU A C 1
ATOM 833 O O . GLU A 1 107 ? -1.903 4.622 20.566 1.00 90.25 107 GLU A O 1
ATOM 838 N N . ARG A 1 108 ? -2.778 3.408 18.892 1.00 87.88 108 ARG A N 1
ATOM 839 C CA . ARG A 1 108 ? -3.688 2.649 19.755 1.00 87.88 108 ARG A CA 1
ATOM 840 C C . ARG A 1 108 ? -2.926 1.676 20.645 1.00 87.88 108 ARG A C 1
ATOM 842 O O . ARG A 1 108 ? -3.227 1.615 21.830 1.00 87.88 108 ARG A O 1
ATOM 849 N N . ILE A 1 109 ? -1.966 0.934 20.091 1.00 88.81 109 ILE A N 1
ATOM 850 C CA . ILE A 1 109 ? -1.151 -0.029 20.844 1.00 88.81 109 ILE A CA 1
ATOM 851 C C . ILE A 1 109 ? -0.357 0.685 21.938 1.00 88.81 109 ILE A C 1
ATOM 853 O O . ILE A 1 109 ? -0.433 0.270 23.089 1.00 88.81 109 ILE A O 1
ATOM 857 N N . SER A 1 110 ? 0.321 1.791 21.620 1.00 89.69 110 SER A N 1
ATOM 858 C CA . SER A 1 110 ? 1.103 2.546 22.605 1.00 89.69 110 SER A CA 1
ATOM 859 C C . SER A 1 110 ? 0.251 3.026 23.779 1.00 89.69 110 SER A C 1
ATOM 861 O O . SER A 1 110 ? 0.677 2.900 24.920 1.00 89.69 110 SER A O 1
ATOM 863 N N . LYS A 1 111 ? -0.990 3.474 23.532 1.00 87.81 111 LYS A N 1
ATOM 864 C CA . LYS A 1 111 ? -1.919 3.858 24.611 1.00 87.81 111 LYS A CA 1
ATOM 865 C C . LYS A 1 111 ? -2.267 2.704 25.555 1.00 87.81 111 LYS A C 1
ATOM 867 O O . LYS A 1 111 ? -2.550 2.968 26.714 1.00 87.81 111 LYS A O 1
ATOM 872 N N . PHE A 1 112 ? -2.262 1.462 25.070 1.00 83.19 112 PHE A N 1
ATOM 873 C CA . PHE A 1 112 ? -2.493 0.275 25.900 1.00 83.19 112 PHE A CA 1
ATOM 874 C C . PHE A 1 112 ? -1.233 -0.210 26.627 1.00 83.19 112 PHE A C 1
ATOM 876 O O . PHE A 1 112 ? -1.359 -0.900 27.630 1.00 83.19 112 PHE A O 1
ATOM 883 N N . GLU A 1 113 ? -0.032 0.103 26.132 1.00 78.62 113 GLU A N 1
ATOM 884 C CA . GLU A 1 113 ? 1.235 -0.239 26.801 1.00 78.62 113 GLU A CA 1
ATOM 885 C C . GLU A 1 113 ? 1.602 0.745 27.924 1.00 78.62 113 GLU A C 1
ATOM 887 O O . GLU A 1 113 ? 2.410 0.418 28.793 1.00 78.62 113 GLU A O 1
ATOM 892 N N . GLU A 1 114 ? 1.021 1.947 27.909 1.00 71.00 114 GLU A N 1
ATOM 893 C CA . GLU A 1 114 ? 1.160 2.950 28.973 1.00 71.00 114 GLU A CA 1
ATOM 894 C C . GLU A 1 114 ? 0.202 2.724 30.168 1.00 71.00 114 GLU A C 1
ATOM 896 O O . GLU A 1 114 ? 0.277 3.473 31.147 1.00 71.00 114 GLU A O 1
ATOM 901 N N . GLU A 1 115 ? -0.662 1.699 30.115 1.00 50.19 115 GLU A N 1
ATOM 902 C CA . GLU A 1 115 ? -1.526 1.225 31.219 1.00 50.19 115 GLU A CA 1
ATOM 903 C C . GLU A 1 115 ? -0.934 0.009 31.956 1.00 50.19 115 GLU A C 1
ATOM 905 O O . GLU A 1 115 ? -0.990 0.006 33.211 1.00 50.19 115 GLU A O 1
#

Organism: NCBI:txid118062

pLDDT: mean 87.79, std 8.28, range [48.75, 96.62]

Secondary structure (DSSP, 8-state):
-----EEEEPPTTB-HHHHHHHHHHTT-EEEEETTEEEEEE-HHHHHHHHHSEEEEEPPTT--HHHHHHHHHHTT-EEEEETTEEEEEEEHHHHHHHHHHHHHHHHHHHHHHHT-

Radius of gyration: 15.84 Å; chains: 1; bounding box: 42×25×50 Å

Foldseek 3Di:
DPQDKDKDFQQPQWPVVVCVVVLVVLPWDW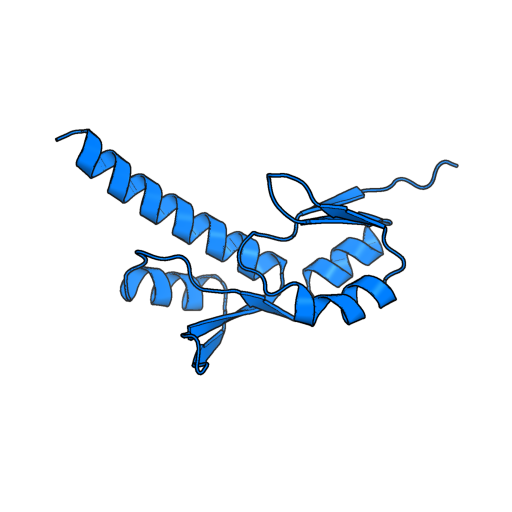DQDPRGIITMDHPVSSVVQQQDKTKGDDDPPDDPVLVVCLCVVLVWDWDQDPVGIIIIGGSNSVNVSVVSRVVVVVVVVVVVVVD

=== Fe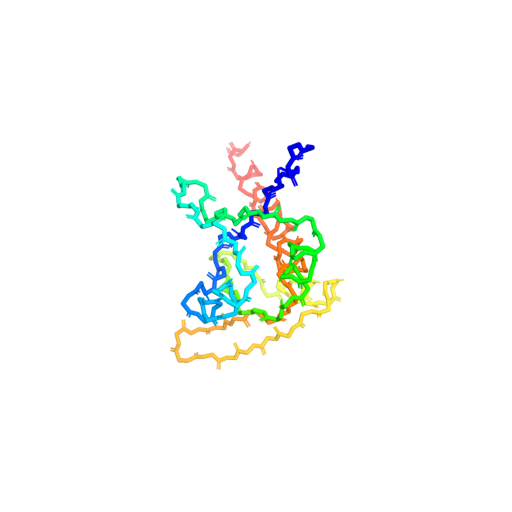ature glossary ===
Key to the feature types in this record:

Secondary structure (8-state, DSSP). Secondary structure is the local, repeating backbone conformation. DSSP classifies it into eight states by reading the hydrogen-bond network: three helix types (H, G, I), two β types (E, B), two non-regular types (T, S), and unstructured coil (-).

Backbone torsions (φ/ψ). Backbone dihedral angles. Every residue except chain termini has a φ (preceding-C → N → Cα → C) and a ψ (N → Cα → C → next-N). They are reported in degrees following the IUPAC sign convention. Secondary structure is essentially a statement about which (φ, ψ) basin each residue occupies.

Predicted aligned error. Predicted Aligned Error (PAE) is an AlphaFold confidence matrix: entry (i, j) is the expected error in the position of residue j, in ångströms, when the prediction is superimposed on the true structure at residue i. Low PAE within a block of residues means that block is internally rigid and well-predicted; high PAE between two blocks means their relative placement is uncertain even if each block individually is confident.

B-factor. B-factor (Debye–Waller factor) reflects atomic displacement in the crystal lattice. It is an experimental observable (units Å²), not a prediction; low values mean the atom is pinned down, high values mean it moves or is heterogeneous across the crystal.

Secondary structure (3-state, P-SEA). Three-state secondary structure (P-SEA) collapses the eight DSSP classes into helix (a), strand (b), and coil (c). P-SEA assigns these from Cα geometry alone — distances and angles — without requiring backbone oxygens, so it works on any Cα trace.

Sequence. Primary structure: the covalent order of the twenty standard amino acids along the backbone. Two proteins with the same sequence will (almost always) fold to the same structure; two with 30% identity often share a fold but not the details.

pLDDT. pLDDT is the predicted lDDT-Cα score: AlphaFold's confidence that the local environment of each residue (all inter-atomic distances within 15 Å) is correctly placed. It is a per-residue number between 0 and 100, with higher meaning more reliable.

InterPro / GO / CATH / organism. Functional annotations link the protein to curated databases. InterPro entries identify conserved domains and families by matching the sequence against member-database signatures (Pfam, PROSITE, CDD, …). Gene Ontology (GO) terms describe molecular functio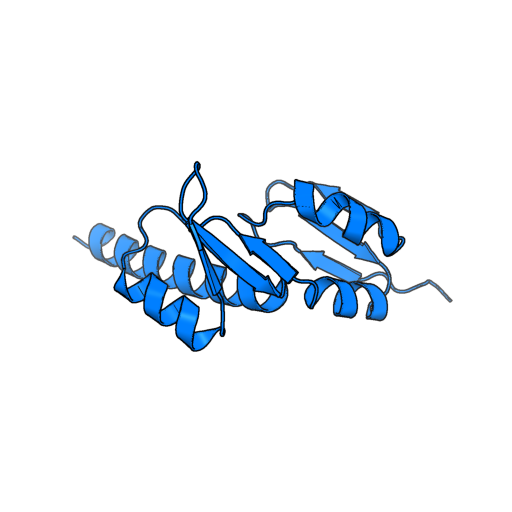n, biological process, and cellular component in a controlled vocabulary. CATH places the structure in a hierarchical fold classification (Class/Architecture/Topology/Homologous-superfamily). The organism is the source species.

Contact-map, Ramachandran, and PAE plots. Three diagnostic plots accompany the record. The Cα contact map visualizes the tertiary structure as a 2D adjacency matrix (8 Å cutoff, sequence-local contacts suppressed). The Ramachandran plot shows the distribution of backbone (φ, ψ) torsions, with points in the α and β basins reflecting secondary structure content. The PAE plot shows AlphaFold's inter-residue confidence as a color matrix.

mmCIF coordinates. The mmCIF table is the protein's shape written out atom by atom. For each backbone N, Cα, C, and carbonyl O, it records an (x, y, z) coordinate triple in Å plus the residue type, chain letter, and residue number.

Radius of gyration, Cα contacts, bounding box. Three whole-structure scalars: the radius of gyration (RMS distance of Cα from centroid, in Å), the count of Cα–Cα contacts (pairs closer than 8 Å and separated by more than four residues in sequence — i.e. tertiary, not local, contacts), and the bounding-box dimensions. Together they distinguish compact globular folds from extended fibres or disordered chains.

Foldseek 3Di. The Foldseek 3Di string encodes local tertiary geometry as a 20-letter alphabet — one character per residue — derived from the relative positions of nearby Cα atoms. Unlike the amino-acid sequence, 3Di is a direct function of the 3D structure, so two proteins with the same fold have similar 3Di strings even at low sequence identity.

Rendered structure images. Six rendered views show the 3D structure from the faces of a cube — i.e. along ±x, ±y, ±z. Rendering representation is drawn randomly per protein from cartoon (secondary-structure ribbons), sticks (backbone bonds), or molecular surface; coloring is either N→C rainbow (blue at the N-terminus through red at the C-terminus) or one color per chain.

Nearest PDB structures. The Foldseek neighbor list gives the closest experimentally determined structures in the PDB, ranked by structural alignment. TM-score near 1 means near-identical fold; near 0.3 means only rough topology match. This is how one finds what a novel AlphaFold prediction most resembles in the solved-structure universe.

Solvent-accessible surface area. SASA measures how much of the protein is reachable by solvent. It is computed by rolling a water-sized probe over the atomic surface and summing the exposed area (Å²). Per-residue SASA distinguishes core (buried, low SASA) from surface (exposed, high SASA) residues; total SASA is a whole-molecule size measure.